Protein 4G3W (pdb70)

B-factor: mean 58.55, std 26.77, range [20.4, 177.68]

Foldseek 3Di:
DCQVVVLVVVQCCCVPPVWAFKWWFFADPVVRWTWTDYTNDDDGDGDTHHQPQAQQNPCQNVVAKDKAQFPVPDPSHDCPGPVDDDDGKMKIKHFQADPNHGRGIIMTIHRDDPPDDPVVVNVVVNVVSPVVVVVVD

Sequence (137 aa):
NLETTVPYIFRLLKKLMGFERLTLTIYDPSTDQIVVRATSSGKFPKEGFKKGEGITGKVWKHGVPIVIPDISQEPEFLNKVWKRKKKKIAFIAVPIKSGGKVIGVLSADKEINEKDSLDEYTRFLSMIATLIANSFS

Secondary structure (DSSP, 8-state):
-HHHHHHHHHHHHHHHH-EEEEEEEEEETTTTEEEEEEESSS-----EE-TTSHHHHHHHHH-S-EEES-GGG-TT---TTT------EEEEEEEEEETTEEEEEEEEEEEPPTT--HHHHHHHHHHHHHHHHHH--

Nearest PDB structures (foldseek):
  4g3w-assembly1_A-2  TM=1.007E+00  e=2.042E-27  Aquifex aeolicus VF5
  3trc-assembly1_A-2  TM=8.162E-01  e=2.767E-07  Coxiella burnetii
  3o5y-assembly2_B  TM=7.499E-01  e=3.120E-05  Halalkalibacterium halodurans
  3p01-assembly1_A  TM=6.402E-01  e=3.414E-04  Nostoc sp. PCC 7120 = FACHB-418
  3p01-assembly2_C  TM=6.497E-01  e=5.189E-04  Nostoc sp. PCC 7120 = FACHB-418

Organism: Aquifex aeolicus (strain VF5) (NCBI:txid224324)

Structure (mmCIF, N/CA/C/O backbone):
data_4G3W
#
_entry.id   4G3W
#
_cell.length_a   59.780
_cell.length_b   59.780
_cell.length_c   106.240
_cell.angle_alpha   90.00
_cell.angle_beta   90.00
_cell.angle_gamma   90.00
#
_symmetry.space_group_name_H-M   'P 43 21 2'
#
loop_
_entity.id
_entity.type
_entity.pdbx_description
1 polymer 'Transcriptional regulator nlh1'
2 water water
#
loop_
_atom_site.group_PDB
_atom_site.id
_atom_site.type_symbol
_atom_site.label_atom_id
_atom_site.label_alt_id
_atom_site.label_comp_id
_atom_site.label_asym_id
_atom_site.label_entity_id
_atom_site.label_seq_id
_atom_site.pdbx_PDB_ins_code
_atom_site.Cartn_x
_atom_site.Cartn_y
_atom_site.Cartn_z
_atom_site.occupancy
_atom_site.B_iso_or_equiv
_atom_site.auth_seq_id
_atom_site.auth_comp_id
_atom_site.auth_asym_id
_atom_site.auth_atom_id
_atom_site.pdbx_PDB_model_num
ATOM 1 N N . ASN A 1 22 ? -11.128 -1.731 -14.325 1.00 94.74 22 ASN A N 1
ATOM 2 C CA . ASN A 1 22 ? -11.400 -3.132 -14.651 1.00 93.68 22 ASN A CA 1
ATOM 3 C C . ASN A 1 22 ? -12.119 -3.924 -13.553 1.00 89.82 22 ASN A C 1
ATOM 4 O O . ASN A 1 22 ? -12.059 -5.154 -13.518 1.00 93.15 22 ASN A O 1
ATOM 14 N N . LEU A 1 23 ? -12.779 -3.220 -12.643 1.00 81.37 23 LEU A N 1
ATOM 15 C CA . LEU A 1 23 ? -13.693 -3.871 -11.727 1.00 75.53 23 LEU A CA 1
ATOM 16 C C . LEU A 1 23 ? -14.848 -4.474 -12.529 1.00 73.37 23 LEU A C 1
ATOM 17 O O . LEU A 1 23 ? -15.549 -5.344 -12.014 1.00 73.99 23 LEU A O 1
ATOM 33 N N . GLU A 1 24 ? -15.048 -4.003 -13.766 1.00 71.08 24 GLU A N 1
ATOM 34 C CA . 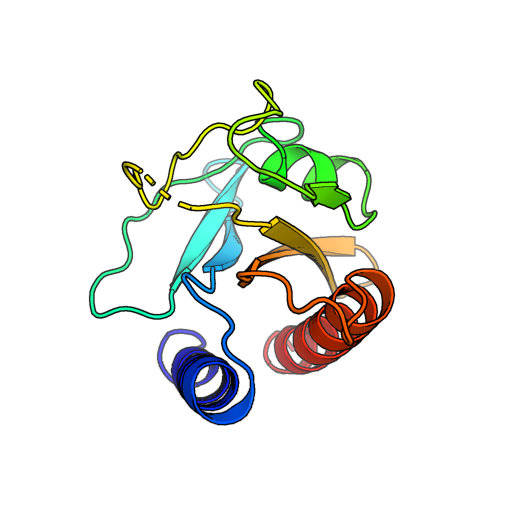GLU A 1 24 ? -16.089 -4.531 -14.660 1.00 70.20 24 GLU A CA 1
ATOM 35 C C . GLU A 1 24 ? -15.784 -5.950 -15.142 1.00 69.57 24 GLU A C 1
ATOM 36 O O . GLU A 1 24 ? -16.633 -6.595 -15.782 1.00 69.59 24 GLU A O 1
ATOM 48 N N . THR A 1 25 ? -14.564 -6.424 -14.906 1.00 69.01 25 THR A N 1
ATOM 49 C CA . THR A 1 25 ? -14.208 -7.755 -15.399 1.00 68.95 25 THR A CA 1
ATOM 50 C C . THR A 1 25 ? -13.849 -8.665 -14.236 1.00 66.69 25 THR A C 1
ATOM 51 O O . THR A 1 25 ? -14.291 -9.813 -14.212 1.00 66.37 25 THR A O 1
ATOM 62 N N . THR A 1 26 ? -13.114 -8.152 -13.253 1.00 64.61 26 THR A N 1
ATOM 63 C CA . THR A 1 26 ? -12.720 -8.964 -12.081 1.00 62.78 26 THR A CA 1
ATOM 64 C C . THR A 1 26 ? -13.784 -9.191 -10.957 1.00 54.48 26 THR A C 1
ATOM 65 O O . THR A 1 26 ? -13.715 -10.182 -10.220 1.00 54.02 26 THR A O 1
ATOM 76 N N . VAL A 1 27 ? -14.738 -8.271 -10.805 1.00 52.16 27 VAL A N 1
ATOM 77 C CA . VAL A 1 27 ? -15.811 -8.467 -9.828 1.00 49.69 27 VAL A CA 1
ATOM 78 C C . VAL A 1 27 ? -16.898 -9.426 -10.353 1.00 47.54 27 VAL A C 1
ATOM 79 O O . VAL A 1 27 ? -17.435 -10.202 -9.569 1.00 46.72 27 VAL A O 1
ATOM 92 N N . PRO A 1 28 ? -17.238 -9.384 -11.670 1.00 47.03 28 PRO A N 1
ATOM 93 C CA . PRO A 1 28 ? -18.210 -10.438 -12.022 1.00 47.43 28 PRO A CA 1
ATOM 94 C C . PRO A 1 28 ? -17.663 -11.870 -11.974 1.00 47.94 28 PRO A C 1
ATOM 95 O O . PRO A 1 28 ? -18.482 -12.776 -12.030 1.00 47.60 28 PRO A O 1
ATOM 106 N N . TYR A 1 29 ? -16.347 -12.066 -11.838 1.00 48.69 29 TYR A N 1
ATOM 107 C CA . TYR A 1 29 ? -15.812 -13.398 -11.571 1.00 49.83 29 TYR A CA 1
ATOM 108 C C . TYR A 1 29 ? -16.142 -13.844 -10.144 1.00 45.84 29 TYR A C 1
ATOM 109 O O . TYR A 1 29 ? -16.495 -14.993 -9.896 1.00 44.79 29 TYR A O 1
ATOM 127 N N . ILE A 1 30 ? -16.018 -12.913 -9.214 1.00 43.24 30 ILE A N 1
ATOM 128 C CA . ILE A 1 30 ? -16.435 -13.122 -7.846 1.00 40.37 30 ILE A CA 1
ATOM 129 C C . ILE A 1 30 ? -17.953 -13.373 -7.787 1.00 39.75 30 ILE A C 1
ATOM 130 O O . ILE A 1 30 ? -18.415 -14.334 -7.179 1.00 40.37 30 ILE A O 1
ATOM 146 N N . PHE A 1 31 ? -18.730 -12.532 -8.445 1.00 38.41 31 PHE A N 1
ATOM 147 C CA . PHE A 1 31 ? -20.160 -12.671 -8.387 1.00 38.55 31 PHE A CA 1
ATOM 148 C C . PHE A 1 31 ? -20.621 -14.009 -8.938 1.00 40.85 31 PHE A C 1
ATOM 149 O O . PHE A 1 31 ? -21.523 -14.607 -8.390 1.00 40.21 31 PHE A O 1
ATOM 166 N N . ARG A 1 32 ? -20.003 -14.478 -10.022 1.00 44.86 32 ARG A N 1
ATOM 167 C CA . ARG A 1 32 ? -20.448 -15.714 -10.721 1.00 48.64 32 ARG A CA 1
ATOM 168 C C . ARG A 1 32 ? -20.323 -16.885 -9.762 1.00 45.83 32 ARG A C 1
ATOM 169 O O . ARG A 1 32 ? -21.180 -17.761 -9.677 1.00 46.35 32 ARG A O 1
ATOM 190 N N . LEU A 1 33 ? -19.221 -16.859 -9.027 1.00 42.05 33 LEU A N 1
ATOM 191 C CA . LEU A 1 33 ? -18.847 -17.902 -8.110 1.00 38.53 33 LEU A CA 1
ATOM 192 C C . LEU A 1 33 ? -19.789 -17.912 -6.880 1.00 38.17 33 LEU A C 1
ATOM 193 O O . LEU A 1 33 ? -20.310 -18.971 -6.480 1.00 37.60 33 LEU A O 1
ATOM 209 N N . LEU A 1 34 ? -20.009 -16.729 -6.296 1.00 38.04 34 LEU A N 1
ATOM 210 C CA . LEU A 1 34 ? -20.995 -16.542 -5.233 1.00 37.24 34 LEU A CA 1
ATOM 211 C C . LEU A 1 34 ? -22.435 -16.945 -5.643 1.00 39.75 34 LEU A C 1
ATOM 212 O O . LEU A 1 34 ? -23.172 -17.494 -4.827 1.00 39.85 34 LEU A O 1
ATOM 228 N N . LYS A 1 35 ? -22.847 -16.672 -6.882 1.00 40.89 35 LYS A N 1
ATOM 229 C CA . LYS A 1 35 ? -24.086 -17.269 -7.404 1.00 43.20 35 LYS A CA 1
ATOM 230 C C . LYS A 1 35 ? -24.059 -18.826 -7.451 1.00 44.20 35 LYS A C 1
ATOM 231 O O . LYS A 1 35 ? -24.984 -19.488 -6.989 1.00 42.77 35 LYS A O 1
ATOM 250 N N . LYS A 1 36 ? -23.003 -19.404 -8.014 1.00 46.63 36 LYS A N 1
ATOM 251 C CA . LYS A 1 36 ? -22.934 -20.857 -8.179 1.00 50.08 36 LYS A CA 1
ATOM 252 C C . LYS A 1 36 ? -22.837 -21.598 -6.853 1.00 44.43 36 LYS A C 1
ATOM 253 O O . LYS A 1 36 ? -23.567 -22.585 -6.634 1.00 42.34 36 LYS A O 1
ATOM 272 N N . LEU A 1 37 ? -21.930 -21.135 -5.980 1.00 41.01 37 LEU A N 1
ATOM 273 C CA . LEU A 1 37 ? -21.631 -21.865 -4.741 1.00 38.14 37 LEU A CA 1
ATOM 274 C C . LEU A 1 37 ? -22.583 -21.551 -3.544 1.00 36.81 37 LEU A C 1
ATOM 275 O O . LEU A 1 37 ? -22.683 -22.369 -2.609 1.00 34.85 37 LEU A O 1
ATOM 291 N N . MET A 1 38 ? -23.288 -20.410 -3.593 1.00 38.61 38 MET A N 1
ATOM 292 C CA . MET A 1 38 ? -24.000 -19.885 -2.414 1.00 39.27 38 MET A CA 1
ATOM 293 C C . MET A 1 38 ? -25.434 -19.368 -2.610 1.00 39.98 38 MET A C 1
ATOM 294 O O . MET A 1 38 ? -26.072 -18.970 -1.657 1.00 40.96 38 MET A O 1
ATOM 308 N N . GLY A 1 39 ? -25.942 -19.330 -3.829 1.00 39.91 39 GLY A N 1
ATOM 309 C CA . GLY A 1 39 ? -27.347 -18.995 -4.026 1.00 39.45 39 GLY A CA 1
ATOM 310 C C . GLY A 1 39 ? -27.699 -17.534 -3.886 1.00 39.80 39 GLY A C 1
ATOM 311 O O . GLY A 1 39 ? -28.902 -17.191 -3.826 1.00 40.77 39 GLY A O 1
ATOM 315 N N . PHE A 1 40 ? -26.667 -16.683 -3.801 1.00 38.94 40 PHE A N 1
ATOM 316 C CA . PHE A 1 40 ? -26.850 -15.247 -3.952 1.00 37.90 40 PHE A CA 1
ATOM 317 C C . PHE A 1 40 ? -27.442 -15.007 -5.343 1.00 39.64 40 PHE A C 1
ATOM 318 O O . PHE A 1 40 ? -27.214 -15.802 -6.263 1.00 39.25 40 PHE A O 1
ATOM 335 N N . GLU A 1 41 ? -28.200 -13.917 -5.481 1.00 42.59 41 GLU A N 1
ATOM 336 C CA . GLU A 1 41 ? -28.749 -13.465 -6.761 1.00 45.50 41 GLU A CA 1
ATOM 337 C C . GLU A 1 41 ? -28.600 -11.960 -6.884 1.00 41.77 41 GLU A C 1
ATOM 338 O O . GLU A 1 41 ? -28.429 -11.280 -5.884 1.00 42.17 41 GLU A O 1
ATOM 350 N N . ARG A 1 42 ? -28.665 -11.430 -8.097 1.00 38.45 42 ARG A N 1
ATOM 351 C CA . ARG A 1 42 ? -28.681 -9.973 -8.288 1.00 36.97 42 ARG A CA 1
ATOM 352 C C . ARG A 1 42 ? -27.611 -9.189 -7.528 1.00 33.19 42 ARG A C 1
ATOM 353 O O . ARG A 1 42 ? -27.863 -8.090 -7.032 1.00 31.15 42 ARG A O 1
ATOM 374 N N . LEU A 1 43 ? -26.414 -9.754 -7.469 1.00 33.09 43 LEU A N 1
ATOM 375 C CA . LEU A 1 43 ? -25.279 -9.081 -6.855 1.00 33.80 43 LEU A CA 1
ATOM 376 C C . LEU A 1 43 ? -24.976 -7.729 -7.542 1.00 34.26 43 LEU A C 1
ATOM 377 O O . LEU A 1 43 ? -24.854 -7.674 -8.740 1.00 33.46 43 LEU A O 1
ATOM 393 N N . THR A 1 44 ? -24.887 -6.650 -6.752 1.00 35.80 44 THR A N 1
ATOM 394 C CA . THR A 1 44 ? -24.701 -5.277 -7.254 1.00 36.00 44 THR A CA 1
ATOM 395 C C . THR A 1 44 ? -23.557 -4.563 -6.522 1.00 35.42 44 THR A C 1
ATOM 396 O O . THR A 1 44 ? -23.488 -4.542 -5.304 1.00 34.64 44 THR A O 1
ATOM 407 N N . LEU A 1 45 ? -22.642 -4.003 -7.300 1.00 35.10 45 LEU A N 1
ATOM 408 C CA . LEU A 1 45 ? -21.558 -3.202 -6.781 1.00 33.83 45 LEU A CA 1
ATOM 409 C C . LEU A 1 45 ? -21.886 -1.798 -7.221 1.00 35.11 45 LEU A C 1
ATOM 410 O O . LEU A 1 45 ? -22.165 -1.602 -8.415 1.00 36.78 45 LEU A O 1
ATOM 426 N N . THR A 1 46 ? -21.903 -0.829 -6.299 1.00 33.63 46 THR A N 1
ATOM 427 C CA . THR A 1 46 ? -22.026 0.571 -6.710 1.00 33.27 46 THR A CA 1
ATOM 428 C C . THR A 1 46 ? -20.805 1.302 -6.185 1.00 34.55 46 THR A C 1
ATOM 429 O O . THR A 1 46 ? -20.352 1.065 -5.072 1.00 34.29 46 THR A O 1
ATOM 440 N N . ILE A 1 47 ? -20.277 2.216 -6.990 1.00 35.63 47 ILE A N 1
ATOM 441 C CA . ILE A 1 47 ? -19.126 2.999 -6.577 1.00 36.12 47 ILE A CA 1
ATOM 442 C C . ILE A 1 47 ? -19.492 4.465 -6.678 1.00 37.09 47 ILE A C 1
ATOM 443 O O . ILE A 1 47 ? -20.315 4.862 -7.511 1.00 37.82 47 ILE A O 1
ATOM 459 N N . TYR A 1 48 ? -18.893 5.264 -5.812 1.00 37.67 48 TYR A N 1
ATOM 460 C CA . TYR A 1 48 ? -19.150 6.694 -5.782 1.00 38.15 48 TYR A CA 1
ATOM 461 C C . TYR A 1 48 ? -18.661 7.372 -7.067 1.00 37.64 48 TYR A C 1
ATOM 462 O O . TYR A 1 48 ? -17.524 7.102 -7.483 1.00 37.30 48 TYR A O 1
ATOM 480 N N . ASP A 1 49 ? -19.530 8.209 -7.680 1.00 38.06 49 ASP A N 1
ATOM 481 C CA . ASP A 1 49 ? -19.213 9.102 -8.824 1.00 39.73 49 ASP A CA 1
ATOM 482 C C . ASP A 1 49 ? -19.175 10.556 -8.349 1.00 39.51 49 ASP A C 1
ATOM 483 O O . ASP A 1 49 ? -20.194 11.111 -7.948 1.00 39.00 49 ASP A O 1
ATOM 492 N N . PRO A 1 50 ? -17.987 11.187 -8.378 1.00 40.73 50 PRO A N 1
ATOM 493 C CA . PRO A 1 50 ? -17.864 12.562 -7.841 1.00 44.52 50 PRO A CA 1
ATOM 494 C C . PRO A 1 50 ? -18.725 13.570 -8.612 1.00 52.28 50 PRO A C 1
ATOM 495 O O . PRO A 1 50 ? -19.255 14.558 -8.083 1.00 53.98 50 PRO A O 1
ATOM 506 N N . SER A 1 51 ? -18.863 13.290 -9.892 1.00 57.27 51 SER A N 1
ATOM 507 C CA . SER A 1 51 ? -19.506 14.208 -10.796 1.00 60.28 51 SER A CA 1
ATOM 508 C C . SER A 1 51 ? -21.000 14.376 -10.509 1.00 59.19 51 SER A C 1
ATOM 509 O O . SER A 1 51 ? -21.548 15.485 -10.631 1.00 61.40 51 SER A O 1
ATOM 517 N N . THR A 1 52 ? -21.652 13.273 -10.129 1.00 54.11 52 THR A N 1
ATOM 518 C CA . THR A 1 52 ? -23.097 13.273 -9.878 1.00 49.27 52 THR A CA 1
ATOM 519 C C . THR A 1 52 ? -23.391 13.154 -8.411 1.00 47.72 52 THR A C 1
ATOM 520 O O . THR A 1 52 ? -24.553 13.198 -8.016 1.00 46.34 52 THR A O 1
ATOM 531 N N . ASP A 1 53 ? -22.322 12.990 -7.631 1.00 49.56 53 ASP A N 1
ATOM 532 C CA . ASP A 1 53 ? -22.382 12.798 -6.172 1.00 51.26 53 ASP A CA 1
ATOM 533 C C . ASP A 1 53 ? -23.370 11.701 -5.741 1.00 49.87 53 ASP A C 1
ATOM 534 O O . ASP A 1 53 ? -24.196 11.883 -4.842 1.00 49.63 53 ASP A O 1
ATOM 543 N N . GLN A 1 54 ? -23.266 10.558 -6.396 1.00 48.27 54 GLN A N 1
ATOM 544 C CA . GLN A 1 54 ? -24.106 9.431 -6.095 1.00 46.91 54 GLN A CA 1
ATOM 545 C C . GLN A 1 54 ? -23.209 8.238 -6.272 1.00 43.64 54 GLN A C 1
ATOM 546 O O . GLN A 1 54 ? -22.208 8.322 -6.975 1.00 43.74 54 GLN A O 1
ATOM 560 N N . ILE A 1 55 ? -23.532 7.139 -5.604 1.00 40.12 55 ILE A N 1
ATOM 561 C CA . ILE A 1 55 ? -22.835 5.895 -5.850 1.00 36.08 55 ILE A CA 1
ATOM 562 C C . ILE A 1 55 ? -23.586 5.274 -6.989 1.00 35.64 55 ILE A C 1
ATOM 563 O O . ILE A 1 55 ? -24.800 5.165 -6.933 1.00 35.14 55 ILE A O 1
ATOM 579 N N . VAL A 1 56 ? -22.844 4.946 -8.052 1.00 36.44 56 VAL A N 1
ATOM 580 C CA . VAL A 1 56 ? -23.404 4.520 -9.343 1.00 36.46 56 VAL A CA 1
ATOM 581 C C . VAL A 1 56 ? -23.083 3.036 -9.624 1.00 35.93 56 VAL A C 1
ATOM 582 O O . VAL A 1 56 ? -21.976 2.587 -9.280 1.00 35.87 56 VAL A O 1
ATOM 595 N N . VAL A 1 57 ? -24.029 2.281 -10.220 1.00 34.95 57 VAL A N 1
ATOM 596 C CA . VAL A 1 57 ? -23.818 0.838 -10.479 1.00 34.04 57 VAL A CA 1
ATOM 597 C C . VAL A 1 57 ? -22.527 0.617 -11.283 1.00 35.05 57 VAL A C 1
ATOM 598 O O . VAL A 1 57 ? -22.356 1.233 -12.355 1.00 37.34 57 VAL A O 1
ATOM 611 N N . ARG A 1 58 ? -21.604 -0.199 -10.759 1.00 32.97 58 ARG A N 1
ATOM 612 C CA . ARG A 1 58 ? -20.307 -0.442 -11.415 1.00 31.71 58 ARG A CA 1
ATOM 613 C C . ARG A 1 58 ? -20.299 -1.755 -12.170 1.00 32.24 58 ARG A C 1
ATOM 614 O O . ARG A 1 58 ? -19.824 -1.822 -13.282 1.00 32.46 58 ARG A O 1
ATOM 635 N N . ALA A 1 59 ? -20.801 -2.802 -11.527 1.00 33.01 59 ALA A N 1
ATOM 636 C CA . ALA A 1 59 ? -20.866 -4.146 -12.063 1.00 32.37 59 ALA A CA 1
ATOM 637 C C . ALA A 1 59 ? -22.076 -4.851 -11.438 1.00 33.11 59 ALA A C 1
ATOM 638 O O . ALA A 1 59 ? -22.406 -4.641 -10.250 1.00 33.43 59 ALA A O 1
ATOM 645 N N . THR A 1 60 ? -22.758 -5.693 -12.197 1.00 33.10 60 THR A N 1
ATOM 646 C CA . THR A 1 60 ? -23.737 -6.564 -11.557 1.00 33.84 60 THR A CA 1
ATOM 647 C C . THR A 1 60 ? -23.445 -7.987 -11.917 1.00 36.38 60 THR A C 1
ATOM 648 O O . THR A 1 60 ? -22.421 -8.276 -12.550 1.00 36.76 60 THR A O 1
ATOM 659 N N . SER A 1 61 ? -24.355 -8.870 -11.501 1.00 38.93 61 SER A N 1
ATOM 660 C CA . SER A 1 61 ? -24.195 -10.324 -11.663 1.00 40.11 61 SER A CA 1
ATOM 661 C C . SER A 1 61 ? -24.832 -10.815 -12.966 1.00 40.05 61 SER A C 1
ATOM 662 O O . SER A 1 61 ? -25.079 -12.012 -13.121 1.00 39.70 61 SER A O 1
ATOM 670 N N . SER A 1 62 ? -25.131 -9.891 -13.876 1.00 40.72 62 SER A N 1
ATOM 671 C CA . SER A 1 62 ? -25.765 -10.256 -15.140 1.00 42.18 62 SER A CA 1
ATOM 672 C C . SER A 1 62 ? -25.031 -9.681 -16.392 1.00 42.38 62 SER A C 1
ATOM 673 O O . SER A 1 62 ? -23.899 -9.139 -16.291 1.00 41.19 62 SER A O 1
ATOM 681 N N . GLY A 1 63 ? -25.684 -9.813 -17.551 1.00 44.04 63 GLY A N 1
ATOM 682 C CA . GLY A 1 63 ? -25.091 -9.427 -18.828 1.00 46.80 63 GLY A CA 1
ATOM 683 C C . GLY A 1 63 ? -25.184 -7.943 -19.206 1.00 49.53 63 GLY A C 1
ATOM 684 O O . GLY A 1 63 ? -24.755 -7.516 -20.300 1.00 49.35 63 GLY A O 1
ATOM 688 N N . LYS A 1 64 ? -25.701 -7.159 -18.258 1.00 51.73 64 LYS A N 1
ATOM 689 C CA . LYS A 1 64 ? -26.116 -5.796 -18.509 1.00 53.16 64 LYS A CA 1
ATOM 690 C C . LYS A 1 64 ? -26.082 -4.990 -17.208 1.00 48.24 64 LYS A C 1
ATOM 691 O O . LYS A 1 64 ? -26.704 -5.378 -16.247 1.00 46.82 64 LYS A O 1
ATOM 710 N N . PHE A 1 65 ? -25.328 -3.890 -17.202 1.00 46.46 65 PHE A N 1
ATOM 711 C CA . PHE A 1 65 ? -25.243 -2.932 -16.079 1.00 45.77 65 PHE A CA 1
ATOM 712 C C . PHE A 1 65 ? -25.989 -1.612 -16.346 1.00 46.69 65 PHE A C 1
ATOM 713 O O . PHE A 1 65 ? -25.419 -0.681 -16.953 1.00 46.47 65 PHE A O 1
ATOM 730 N N . PRO A 1 66 ? -27.236 -1.489 -15.868 1.00 47.46 66 PRO A N 1
ATOM 731 C CA . PRO A 1 66 ? -27.840 -0.154 -16.001 1.00 47.42 66 PRO A CA 1
ATOM 732 C C . PRO A 1 66 ? -27.125 0.812 -15.061 1.00 45.93 66 PRO A C 1
ATOM 733 O O . PRO A 1 66 ? -26.853 0.449 -13.921 1.00 46.01 66 PRO A O 1
ATOM 744 N N . LYS A 1 67 ? -26.817 2.018 -15.517 1.00 44.17 67 LYS A N 1
ATOM 745 C CA . LYS A 1 67 ? -25.989 2.912 -14.720 1.00 42.71 67 LYS A CA 1
ATOM 746 C C . LYS A 1 67 ? -26.845 3.764 -13.791 1.00 42.18 67 LYS A C 1
ATOM 747 O O . LYS A 1 67 ? -26.702 4.998 -13.777 1.00 42.61 67 LYS A O 1
ATOM 766 N N . GLU A 1 68 ? -27.730 3.114 -13.017 1.00 41.72 68 GLU A N 1
ATOM 767 C CA . GLU A 1 68 ? -28.505 3.786 -11.969 1.00 42.03 68 GLU A CA 1
ATOM 768 C C . GLU A 1 68 ? -27.608 4.226 -10.760 1.00 42.42 68 GLU A C 1
ATOM 769 O O . GLU A 1 68 ? -26.566 3.611 -10.448 1.00 41.63 68 GLU A O 1
ATOM 781 N N . GLY A 1 69 ? -28.001 5.294 -10.074 1.00 44.28 69 GLY A N 1
ATOM 782 C CA . GLY A 1 69 ? -27.232 5.791 -8.935 1.00 46.01 69 GLY A CA 1
ATOM 783 C C . GLY A 1 69 ? -28.104 6.026 -7.717 1.00 47.06 69 GLY A C 1
ATOM 784 O O . GLY A 1 69 ? -29.312 6.167 -7.831 1.00 47.93 69 GLY A O 1
ATOM 788 N N . PHE A 1 70 ? -27.486 6.072 -6.547 1.00 46.79 70 PHE A N 1
ATOM 789 C CA . PHE A 1 70 ? -28.192 6.413 -5.317 1.00 46.57 70 PHE A CA 1
ATOM 790 C C . PHE A 1 70 ? -27.564 7.634 -4.664 1.00 46.53 70 PHE A C 1
ATOM 791 O O . PHE A 1 70 ? -26.346 7.720 -4.545 1.00 45.24 70 PHE A O 1
ATOM 808 N N . LYS A 1 71 ? -28.393 8.588 -4.243 1.00 48.95 71 LYS A N 1
ATOM 809 C CA . LYS A 1 71 ? -27.917 9.683 -3.392 1.00 51.57 71 LYS A CA 1
ATOM 810 C C . LYS A 1 71 ? -27.914 9.189 -1.951 1.00 48.82 71 LYS A C 1
ATOM 811 O O . LYS A 1 71 ? -28.599 8.206 -1.627 1.00 46.75 71 LYS A O 1
ATOM 830 N N . LYS A 1 72 ? -27.124 9.841 -1.094 1.00 49.04 72 LYS A N 1
ATOM 831 C CA . LYS A 1 72 ? -27.098 9.501 0.342 1.00 49.07 72 LYS A CA 1
ATOM 832 C C . LYS A 1 72 ? -28.500 9.501 0.920 1.00 45.26 72 LYS A C 1
ATOM 833 O O . LYS A 1 72 ? -29.266 10.457 0.719 1.00 45.53 72 LYS A O 1
ATOM 852 N N . GLY A 1 73 ? -28.839 8.417 1.605 1.00 41.47 73 GLY A N 1
ATOM 853 C CA . GLY A 1 73 ? -30.147 8.280 2.192 1.00 39.92 73 GLY A CA 1
ATOM 854 C C . GLY A 1 73 ? -31.252 7.800 1.280 1.00 40.61 73 GLY A C 1
ATOM 855 O O . GLY A 1 73 ? -32.363 7.565 1.759 1.00 40.20 73 GLY A O 1
ATOM 859 N N . GLU A 1 74 ? -30.961 7.632 -0.013 1.00 42.63 74 GLU A N 1
ATOM 860 C CA . GLU A 1 74 ? -31.947 7.177 -0.989 1.00 44.73 74 GLU A CA 1
ATOM 861 C C . GLU A 1 74 ? -32.075 5.674 -0.989 1.00 45.35 74 GLU A C 1
ATOM 862 O O . GLU A 1 74 ? -31.107 4.993 -1.260 1.00 45.51 74 GLU A O 1
ATOM 874 N N . GLY A 1 75 ? -33.271 5.161 -0.718 1.00 46.42 75 GLY A N 1
ATOM 875 C CA . GLY A 1 75 ? -33.480 3.728 -0.586 1.00 47.26 75 GLY A CA 1
ATOM 876 C C . GLY A 1 75 ? -32.542 3.061 0.416 1.00 46.84 75 GLY A C 1
ATOM 877 O O . GLY A 1 75 ? -31.670 3.703 1.018 1.00 48.57 75 GLY A O 1
ATOM 881 N N . ILE A 1 76 ? -32.702 1.756 0.576 1.00 43.82 76 ILE A N 1
ATOM 882 C CA . ILE A 1 76 ? -31.847 0.965 1.460 1.00 41.44 76 ILE A CA 1
ATOM 883 C C . ILE A 1 76 ? -30.352 1.141 1.127 1.00 40.71 76 ILE A C 1
ATOM 884 O O . ILE A 1 76 ? -29.526 1.337 1.999 1.00 39.82 76 ILE A O 1
ATOM 900 N N . THR A 1 77 ? -30.028 1.077 -0.155 1.00 41.68 77 THR A N 1
ATOM 901 C CA . THR A 1 77 ? -28.653 1.164 -0.644 1.00 41.03 77 THR A CA 1
ATOM 902 C C . THR A 1 77 ? -28.045 2.505 -0.202 1.00 39.33 77 THR A C 1
ATOM 903 O O . THR A 1 77 ? -26.947 2.559 0.335 1.00 39.37 77 THR A O 1
ATOM 914 N N . GLY A 1 78 ? -28.796 3.584 -0.407 1.00 37.63 78 GLY A N 1
ATOM 915 C CA . GLY A 1 78 ? -28.387 4.916 -0.010 1.00 35.46 78 GLY A CA 1
ATOM 916 C C . GLY A 1 78 ? -28.269 5.080 1.486 1.00 34.26 78 GLY A C 1
ATOM 917 O O . GLY A 1 78 ? -27.472 5.896 1.934 1.00 33.65 78 GLY A O 1
ATOM 921 N N . LYS A 1 79 ? -29.057 4.346 2.262 1.00 35.11 79 LYS A N 1
ATOM 922 C CA . LYS A 1 79 ? -28.954 4.448 3.747 1.00 37.70 79 LYS A CA 1
ATOM 923 C C . LYS A 1 79 ? -27.716 3.747 4.291 1.00 35.58 79 LYS A C 1
ATOM 924 O O . LYS A 1 79 ? -27.045 4.275 5.180 1.00 33.18 79 LYS A O 1
ATOM 943 N N . VAL A 1 80 ? -27.417 2.563 3.749 1.00 36.10 80 VAL A N 1
ATOM 944 C CA . VAL A 1 80 ? -26.144 1.904 4.024 1.00 36.47 80 VAL A CA 1
ATOM 945 C C . VAL A 1 80 ? -24.958 2.827 3.694 1.00 38.49 80 VAL A C 1
ATOM 946 O O . VAL A 1 80 ? -23.966 2.858 4.434 1.00 38.36 80 VAL A O 1
ATOM 959 N N . TRP A 1 81 ? -25.069 3.583 2.594 1.00 40.34 81 TRP A N 1
ATOM 960 C CA . TRP A 1 81 ? -24.031 4.541 2.212 1.00 41.42 81 TRP A CA 1
ATOM 961 C C . TRP A 1 81 ? -23.919 5.693 3.240 1.00 44.80 81 TRP A C 1
ATOM 962 O O . TRP A 1 81 ? -22.813 6.025 3.695 1.00 43.34 81 TRP A O 1
ATOM 983 N N . LYS A 1 82 ? -25.065 6.298 3.575 1.00 48.48 82 LYS A N 1
ATOM 984 C CA . LYS A 1 82 ? -25.138 7.425 4.531 1.00 52.90 82 LYS A CA 1
ATOM 985 C C . LYS A 1 82 ? -24.674 7.071 5.939 1.00 50.29 82 LYS A C 1
ATOM 986 O O . LYS A 1 82 ? -23.865 7.796 6.493 1.00 49.15 82 LYS A O 1
ATOM 1005 N N . HIS A 1 83 ? -25.160 5.953 6.483 1.00 50.77 83 HIS A N 1
ATOM 1006 C CA . HIS A 1 83 ? -24.896 5.545 7.887 1.00 53.53 83 HIS A CA 1
ATOM 1007 C C . HIS A 1 83 ? -23.754 4.512 8.072 1.00 48.71 83 HIS A C 1
ATOM 1008 O O . HIS A 1 83 ? -23.564 4.021 9.191 1.00 48.86 83 HIS A O 1
ATOM 1022 N N . GLY A 1 84 ? -23.054 4.137 6.990 1.00 47.12 84 GLY A N 1
ATOM 1023 C CA . GLY A 1 84 ? -21.964 3.156 7.019 1.00 44.45 84 GLY A CA 1
ATOM 1024 C C . GLY A 1 84 ? -22.159 1.861 7.825 1.00 41.57 84 GLY A C 1
ATOM 1025 O O . GLY A 1 84 ? -21.197 1.320 8.390 1.00 41.37 84 GLY A O 1
ATOM 1029 N N . VAL A 1 85 ? -23.396 1.360 7.854 1.00 38.46 85 VAL A N 1
ATOM 1030 C CA . VAL A 1 85 ? -23.751 0.146 8.582 1.00 35.46 85 VAL A CA 1
ATOM 1031 C C . VAL A 1 85 ? -24.615 -0.769 7.718 1.00 33.89 85 VAL A C 1
ATOM 1032 O O . VAL A 1 85 ? -25.532 -0.277 7.040 1.00 33.47 85 VAL A O 1
ATOM 1045 N N . PRO A 1 86 ? -24.332 -2.101 7.734 1.00 33.13 86 PRO A N 1
ATOM 1046 C CA . PRO A 1 86 ? -25.131 -2.992 6.852 1.00 32.46 86 PRO A CA 1
ATOM 1047 C C . PRO A 1 86 ? -26.614 -2.975 7.242 1.00 31.04 86 PRO A C 1
ATOM 1048 O O . PRO A 1 86 ? -26.910 -2.645 8.416 1.00 30.79 86 PRO A O 1
ATOM 1059 N N . ILE A 1 87 ? -27.498 -3.282 6.283 1.00 29.40 87 ILE A N 1
ATOM 1060 C CA . ILE A 1 87 ? -28.936 -3.408 6.533 1.00 29.19 87 ILE A CA 1
ATOM 1061 C C . ILE A 1 87 ? -29.459 -4.693 5.938 1.00 31.60 87 ILE A C 1
ATOM 1062 O O . ILE A 1 87 ? -29.242 -4.977 4.794 1.00 31.40 87 ILE A O 1
ATOM 1078 N N . VAL A 1 88 ? -30.160 -5.486 6.723 1.00 35.65 88 VAL A N 1
ATOM 1079 C CA . VAL A 1 88 ? -30.729 -6.735 6.225 1.00 37.37 88 VAL A CA 1
ATOM 1080 C C . VAL A 1 88 ? -32.221 -6.515 6.090 1.00 37.84 88 VAL A C 1
ATOM 1081 O O . VAL A 1 88 ? -32.863 -6.059 7.047 1.00 40.20 88 VAL A O 1
ATOM 1094 N N . ILE A 1 89 ? -32.769 -6.825 4.922 1.00 34.80 89 ILE A N 1
ATOM 1095 C CA . ILE A 1 89 ? -34.218 -6.837 4.725 1.00 34.06 89 ILE A CA 1
ATOM 1096 C C . ILE A 1 89 ? -34.677 -8.310 4.679 1.00 35.73 89 ILE A C 1
ATOM 1097 O O . ILE A 1 89 ? -34.459 -9.027 3.730 1.00 33.95 89 ILE A O 1
ATOM 1113 N N . PRO A 1 90 ? -35.323 -8.784 5.727 1.00 41.01 90 PRO A N 1
ATOM 1114 C CA . PRO A 1 90 ? -35.633 -10.221 5.659 1.00 43.81 90 PRO A CA 1
ATOM 1115 C C . PRO A 1 90 ? -36.587 -10.609 4.516 1.00 46.32 90 PRO A C 1
ATOM 1116 O O . PRO A 1 90 ? -36.441 -11.705 3.969 1.00 46.37 90 PRO A O 1
ATOM 1127 N N . ASP A 1 91 ? -37.554 -9.742 4.201 1.00 48.62 91 ASP A N 1
ATOM 1128 C CA . ASP A 1 91 ? -38.454 -9.962 3.086 1.00 51.07 91 ASP A CA 1
ATOM 1129 C C . ASP A 1 91 ? -38.714 -8.641 2.408 1.00 49.36 91 ASP A C 1
ATOM 1130 O O . ASP A 1 91 ? -39.311 -7.738 2.968 1.00 49.06 91 ASP A O 1
ATOM 1139 N N . ILE A 1 92 ? -38.282 -8.571 1.168 1.00 49.09 92 ILE A N 1
ATOM 1140 C CA . ILE A 1 92 ? -38.362 -7.368 0.381 1.00 50.73 92 ILE A CA 1
ATOM 1141 C C . ILE A 1 92 ? -39.796 -6.875 0.113 1.00 50.54 92 ILE A C 1
ATOM 1142 O O . ILE A 1 92 ? -40.048 -5.669 0.019 1.00 49.48 92 ILE A O 1
ATOM 1158 N N . SER A 1 93 ? -40.730 -7.814 -0.045 1.00 51.83 93 SER A N 1
ATOM 1159 C CA . SER A 1 93 ? -42.170 -7.493 -0.157 1.00 51.64 93 SER A CA 1
ATOM 1160 C C . SER A 1 93 ? -42.718 -6.701 1.044 1.00 51.43 93 SER A C 1
ATOM 1161 O O . SER A 1 93 ? -43.748 -6.041 0.937 1.00 51.25 93 SER A O 1
ATOM 1169 N N . GLN A 1 94 ? -42.019 -6.774 2.176 1.00 51.95 94 GLN A N 1
ATOM 1170 C CA . GLN A 1 94 ? -42.523 -6.239 3.437 1.00 53.76 94 GLN A CA 1
ATOM 1171 C C . GLN A 1 94 ? -41.774 -4.975 3.894 1.00 52.74 94 GLN A C 1
ATOM 1172 O O . GLN A 1 94 ? -41.957 -4.530 5.032 1.00 51.50 94 GLN A O 1
ATOM 1186 N N . GLU A 1 95 ? -40.938 -4.392 3.027 1.00 53.73 95 GLU A N 1
ATOM 1187 C CA . GLU A 1 95 ? -40.311 -3.113 3.340 1.00 55.05 95 GLU A CA 1
ATOM 1188 C C . GLU A 1 95 ? -40.484 -2.120 2.166 1.00 54.13 95 GLU A C 1
ATOM 1189 O O . GLU A 1 95 ? -39.907 -2.285 1.078 1.00 54.92 95 GLU A O 1
ATOM 1201 N N . PRO A 1 96 ? -41.314 -1.088 2.375 1.00 51.86 96 PRO A N 1
ATOM 1202 C CA . PRO A 1 96 ? -41.565 -0.033 1.377 1.00 50.81 96 PRO A CA 1
ATOM 1203 C C . PRO A 1 96 ? -40.419 0.947 1.167 1.00 51.45 96 PRO A C 1
ATOM 1204 O O . PRO A 1 96 ? -40.460 1.736 0.233 1.00 50.45 96 PRO A O 1
ATOM 1215 N N . GLU A 1 97 ? -39.416 0.931 2.025 1.00 54.06 97 GLU A N 1
ATOM 1216 C CA . GLU A 1 97 ? -38.258 1.784 1.787 1.00 56.64 97 GLU A CA 1
ATOM 1217 C C . GLU A 1 97 ? -37.364 1.164 0.691 1.00 52.90 97 GLU A C 1
ATOM 1218 O O . GLU A 1 97 ? -36.369 1.757 0.252 1.00 51.98 97 GLU A O 1
ATOM 1230 N N . PHE A 1 98 ? -37.732 -0.048 0.286 1.00 50.19 98 PHE A N 1
ATOM 1231 C CA . PHE A 1 98 ? -37.009 -0.788 -0.727 1.00 47.83 98 PHE A CA 1
ATOM 1232 C C . PHE A 1 98 ? -37.507 -0.334 -2.099 1.00 49.12 98 PHE A C 1
ATOM 1233 O O . PHE A 1 98 ? -38.664 -0.571 -2.489 1.00 50.31 98 PHE A O 1
ATOM 1250 N N . LEU A 1 99 ? -36.611 0.330 -2.818 1.00 48.58 99 LEU A N 1
ATOM 1251 C CA . LEU A 1 99 ? -36.943 0.987 -4.063 1.00 48.03 99 LEU A CA 1
ATOM 1252 C C . LEU A 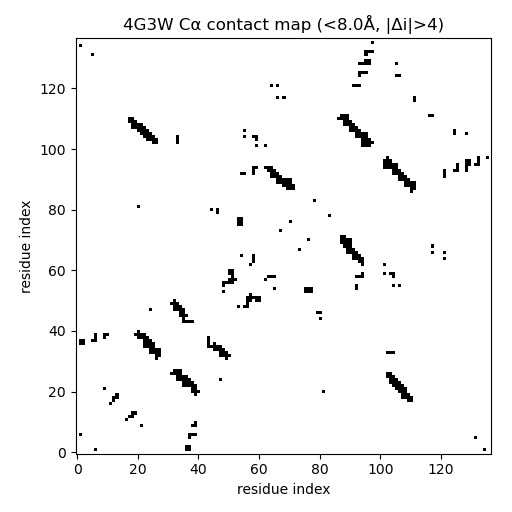1 99 ? -37.043 0.061 -5.306 1.00 49.66 99 LEU A C 1
ATOM 1253 O O . LEU A 1 99 ? -37.836 0.341 -6.220 1.00 49.04 99 LEU A O 1
ATOM 1269 N N . ASN A 1 100 ? -36.254 -1.020 -5.359 1.00 50.70 100 ASN A N 1
ATOM 1270 C CA . ASN A 1 100 ? -36.322 -1.930 -6.506 1.00 52.10 100 ASN A CA 1
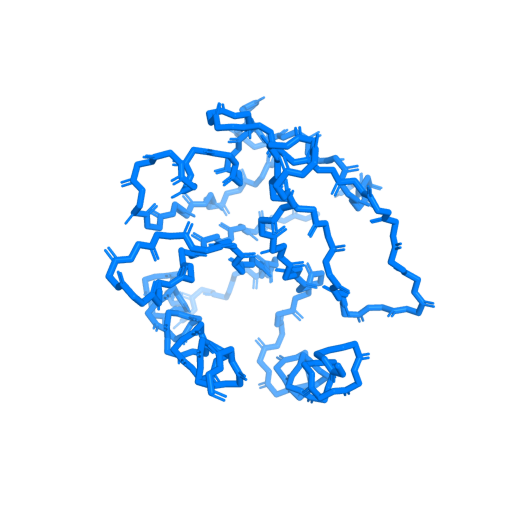ATOM 1271 C C . ASN A 1 100 ? -35.892 -1.179 -7.803 1.00 49.12 100 ASN A C 1
ATOM 1272 O O . ASN A 1 100 ? -36.453 -1.381 -8.884 1.00 50.16 100 ASN A O 1
ATOM 1283 N N . LYS A 1 101 ? -34.857 -0.347 -7.667 1.00 46.66 101 LYS A N 1
ATOM 1284 C CA . LYS A 1 101 ? -34.438 0.620 -8.672 1.00 44.62 101 LYS A CA 1
ATOM 1285 C C . LYS A 1 101 ? -33.601 0.017 -9.833 1.00 43.94 101 LYS A C 1
ATOM 1286 O O . LYS A 1 101 ? -33.781 0.354 -11.018 1.00 44.16 101 LYS A O 1
ATOM 1305 N N . VAL A 1 102 ? -32.691 -0.880 -9.499 1.00 43.49 102 VAL A N 1
ATOM 1306 C CA . VAL A 1 102 ? -31.807 -1.428 -10.502 1.00 43.58 102 VAL A CA 1
ATOM 1307 C C . VAL A 1 102 ? -32.356 -2.665 -11.224 1.00 48.43 102 VAL A C 1
ATOM 1308 O O . VAL A 1 102 ? -32.121 -2.848 -12.409 1.00 51.22 102 VAL A O 1
ATOM 1321 N N . TRP A 1 103 ? -33.079 -3.514 -10.529 1.00 49.69 103 TRP A N 1
ATOM 1322 C CA . TRP A 1 103 ? -33.377 -4.820 -11.062 1.00 50.18 103 TRP A CA 1
ATOM 1323 C C . TRP A 1 103 ? -34.830 -4.947 -11.446 1.00 56.66 103 TRP A C 1
ATOM 1324 O O . TRP A 1 103 ? -35.218 -5.922 -12.126 1.00 56.12 103 TRP A O 1
ATOM 1345 N N . LYS A 1 104 ? -35.637 -3.982 -11.004 1.00 63.34 104 LYS A N 1
ATOM 1346 C CA . LYS A 1 104 ? -37.077 -4.056 -11.232 1.00 70.26 104 LYS A CA 1
ATOM 1347 C C . LYS A 1 104 ? -37.542 -5.527 -11.303 1.00 75.85 104 LYS A C 1
ATOM 1348 O O . LYS A 1 104 ? -37.795 -6.051 -12.378 1.00 75.53 104 LYS A O 1
ATOM 1367 N N . ARG A 1 105 ? -37.626 -6.177 -10.133 1.00 81.46 105 ARG A N 1
ATOM 1368 C CA . ARG A 1 105 ? -37.975 -7.600 -9.999 1.00 84.44 105 ARG A CA 1
ATOM 1369 C C . ARG A 1 105 ? -39.494 -7.735 -10.017 1.00 92.41 105 ARG A C 1
ATOM 1370 O O . ARG A 1 105 ? -40.205 -6.748 -9.809 1.00 90.16 105 ARG A O 1
ATOM 1391 N N . LYS A 1 106 ? -40.015 -8.940 -10.216 1.00 102.56 106 LYS A N 1
ATOM 1392 C CA . LYS A 1 106 ? -41.449 -9.115 -10.010 1.00 111.50 106 LYS A CA 1
ATOM 1393 C C . LYS A 1 106 ? -41.856 -10.511 -9.517 1.00 106.13 106 LYS A C 1
ATOM 1394 O O . LYS A 1 106 ? -41.300 -11.526 -9.953 1.00 108.55 106 LYS A O 1
ATOM 1413 N N . LYS A 1 107 ? -42.810 -10.535 -8.577 1.00 96.00 107 LYS A N 1
ATOM 1414 C CA . LYS A 1 107 ? -43.417 -11.779 -8.084 1.00 91.28 107 LYS A CA 1
ATOM 1415 C C . LYS A 1 107 ? -42.613 -12.440 -6.946 1.00 78.49 107 LYS A C 1
ATOM 1416 O O . LYS A 1 107 ? -43.052 -13.412 -6.311 1.00 74.71 107 LYS A O 1
ATOM 1424 N N . LYS A 1 110 ? -41.675 -15.210 -4.444 1.00 92.38 110 LYS A N 1
ATOM 1425 C CA . LYS A 1 110 ? -41.321 -15.898 -3.197 1.00 98.46 110 LYS A CA 1
ATOM 1426 C C . LYS A 1 110 ? -40.742 -14.974 -2.119 1.00 97.53 110 LYS A C 1
ATOM 1427 O O . LYS A 1 110 ? -40.735 -13.742 -2.259 1.00 97.73 110 LYS A O 1
ATOM 1434 N N . LYS A 1 111 ? -40.241 -15.585 -1.043 1.00 100.66 111 LYS A N 1
ATOM 1435 C CA . LYS A 1 111 ? -39.834 -14.850 0.154 1.00 102.43 111 LYS A CA 1
ATOM 1436 C C . LYS A 1 111 ? -38.353 -14.485 0.077 1.00 92.15 111 LYS A C 1
ATOM 1437 O O . LYS A 1 111 ? -37.488 -15.222 0.594 1.00 94.68 111 LYS A O 1
ATOM 1456 N N . ILE A 1 112 ? -38.063 -13.348 -0.570 1.00 77.62 112 ILE A N 1
ATOM 1457 C CA . ILE A 1 112 ? -36.679 -13.009 -0.869 1.00 63.86 112 ILE A CA 1
ATOM 1458 C C . ILE A 1 112 ? -36.122 -11.943 0.057 1.00 50.61 112 ILE A C 1
ATOM 1459 O O . ILE A 1 112 ? -36.757 -10.934 0.332 1.00 48.77 112 ILE A O 1
ATOM 1475 N N . ALA A 1 113 ? -34.899 -12.208 0.512 1.00 41.09 113 ALA A N 1
ATOM 1476 C CA . ALA A 1 113 ? -34.149 -11.333 1.414 1.00 34.51 113 ALA A CA 1
ATOM 1477 C C . ALA A 1 113 ? -33.132 -10.466 0.695 1.00 32.91 113 ALA A C 1
ATOM 1478 O O . ALA A 1 113 ? -32.629 -10.811 -0.379 1.00 32.40 113 ALA A O 1
ATOM 1485 N N . PHE A 1 114 ? -32.771 -9.366 1.324 1.00 33.56 114 PHE A N 1
ATOM 1486 C CA . PHE A 1 114 ? -31.845 -8.438 0.704 1.00 35.26 114 PHE A CA 1
ATOM 1487 C C . PHE A 1 114 ? -30.815 -7.989 1.693 1.00 35.49 114 PHE A C 1
ATOM 1488 O O . PHE A 1 114 ? -31.138 -7.687 2.811 1.00 35.79 114 PHE A O 1
ATOM 1505 N N . ILE A 1 115 ? -29.569 -7.918 1.264 1.00 35.71 115 ILE A N 1
ATOM 1506 C CA . ILE A 1 115 ? -28.495 -7.570 2.161 1.00 35.09 115 ILE A CA 1
ATOM 1507 C C . ILE A 1 115 ? -27.600 -6.607 1.437 1.00 34.37 115 ILE A C 1
ATOM 1508 O O . ILE A 1 115 ? -27.243 -6.838 0.282 1.00 34.42 115 ILE A O 1
ATOM 1524 N N . ALA A 1 116 ? -27.271 -5.517 2.118 1.00 32.84 116 ALA A N 1
ATOM 1525 C CA . ALA A 1 116 ? -26.468 -4.459 1.532 1.00 3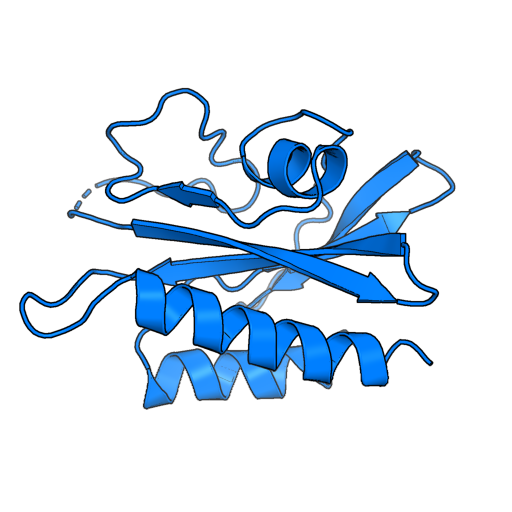1.69 116 ALA A CA 1
ATOM 1526 C C . ALA A 1 116 ? -25.364 -4.096 2.524 1.00 31.00 116 ALA A C 1
ATOM 1527 O O . ALA A 1 116 ? -25.645 -3.735 3.658 1.00 31.39 116 ALA A O 1
ATOM 1534 N N . VAL A 1 117 ? -24.106 -4.230 2.114 1.00 30.52 117 VAL A N 1
ATOM 1535 C CA . VAL A 1 117 ? -22.999 -3.907 3.019 1.00 31.35 117 VAL A CA 1
ATOM 1536 C C . VAL A 1 117 ? -22.227 -2.735 2.466 1.00 32.27 117 VAL A C 1
ATOM 1537 O O . VAL A 1 117 ? -22.186 -2.546 1.258 1.00 30.61 117 VAL A O 1
ATOM 1550 N N . PRO A 1 118 ? -21.640 -1.925 3.366 1.00 34.93 118 PRO A N 1
ATOM 1551 C CA . PRO A 1 118 ? -20.765 -0.797 2.989 1.00 36.33 118 PRO A CA 1
ATOM 1552 C C . PRO A 1 118 ? -19.388 -1.276 2.430 1.00 37.99 118 PRO A C 1
ATOM 1553 O O . PRO A 1 118 ? -18.920 -2.337 2.849 1.00 38.55 118 PRO A O 1
ATOM 1564 N N . ILE A 1 119 ? -18.798 -0.551 1.469 1.00 38.39 119 ILE A N 1
ATOM 1565 C CA . ILE A 1 119 ? -17.442 -0.846 0.982 1.00 40.22 119 ILE A CA 1
ATOM 1566 C C . ILE A 1 119 ? -16.606 0.312 1.516 1.00 43.95 119 ILE A C 1
ATOM 1567 O O . ILE A 1 119 ? -16.858 1.468 1.152 1.00 43.35 119 ILE A O 1
ATOM 1583 N N . LYS A 1 120 ? -15.676 0.023 2.438 1.00 49.29 120 LYS A N 1
ATOM 1584 C CA . LYS A 1 120 ? -14.876 1.076 3.108 1.00 54.28 120 LYS A CA 1
ATOM 1585 C C . LYS A 1 120 ? -13.426 1.045 2.620 1.00 55.53 120 LYS A C 1
ATOM 1586 O O . LYS A 1 120 ? -12.810 -0.020 2.558 1.00 55.74 120 LYS A O 1
ATOM 1605 N N . SER A 1 121 ? -12.899 2.213 2.254 1.00 56.88 121 SER A N 1
ATOM 1606 C CA . SER A 1 121 ? -11.498 2.366 1.833 1.00 58.46 121 SER A CA 1
ATOM 1607 C C . SER A 1 121 ? -11.080 3.821 2.120 1.00 60.33 121 SER A C 1
ATOM 1608 O O . SER A 1 121 ? -11.862 4.757 1.913 1.00 58.40 121 SER A O 1
ATOM 1616 N N . GLY A 1 122 ? -9.849 4.000 2.611 1.00 65.37 122 GLY A N 1
ATOM 1617 C CA . GLY A 1 122 ? -9.377 5.304 3.038 1.00 71.87 122 GLY A CA 1
ATOM 1618 C C . GLY A 1 122 ? -10.202 5.695 4.237 1.00 80.72 122 GLY A C 1
ATOM 1619 O O . GLY A 1 122 ? -10.444 6.884 4.479 1.00 78.55 122 GLY A O 1
ATOM 1623 N N . GLY A 1 123 ? -10.661 4.674 4.965 1.00 91.77 123 GLY A N 1
ATOM 1624 C CA . GLY A 1 123 ? -11.514 4.875 6.118 1.00 98.60 123 GLY A CA 1
ATOM 1625 C C . GLY A 1 123 ? -12.757 5.695 5.808 1.00 99.66 123 GLY A C 1
ATOM 1626 O O . GLY A 1 123 ? -13.273 6.398 6.679 1.00 106.20 123 GLY A O 1
ATOM 1630 N N . LYS A 1 124 ? -13.237 5.622 4.566 1.00 89.42 124 LYS A N 1
ATOM 1631 C CA . LYS A 1 124 ? -14.508 6.244 4.198 1.00 78.11 124 LYS A CA 1
ATOM 1632 C C . LYS A 1 124 ? -15.335 5.282 3.360 1.00 62.85 124 LYS A C 1
ATOM 1633 O O . LYS A 1 124 ? -14.803 4.318 2.847 1.00 60.27 124 LYS A O 1
ATOM 1652 N N . VAL A 1 125 ? -16.639 5.501 3.254 1.00 53.10 125 VAL A N 1
ATOM 1653 C CA . VAL A 1 125 ? -17.486 4.616 2.424 1.00 45.91 125 VAL A CA 1
ATOM 1654 C C . VAL A 1 125 ? -17.509 5.012 0.945 1.00 46.01 125 VAL A C 1
ATOM 1655 O O . VAL A 1 125 ? -18.122 6.012 0.552 1.00 44.54 125 VAL A O 1
ATOM 1668 N N . ILE A 1 126 ? -16.832 4.199 0.131 1.00 48.64 126 ILE A N 1
ATOM 1669 C CA . ILE A 1 126 ? -16.559 4.505 -1.273 1.00 49.29 126 ILE A CA 1
ATOM 1670 C C . ILE A 1 126 ? -17.720 3.992 -2.147 1.00 46.85 126 ILE A C 1
ATOM 1671 O O . ILE A 1 126 ? -17.881 4.376 -3.313 1.00 46.85 126 ILE A O 1
ATOM 1687 N N . GLY A 1 127 ? -18.571 3.167 -1.544 1.00 43.78 127 GLY A N 1
ATOM 1688 C CA . GLY A 1 127 ? -19.708 2.581 -2.243 1.00 41.10 127 GLY A CA 1
ATOM 1689 C C . GLY A 1 127 ? -20.337 1.426 -1.457 1.00 38.90 127 GLY A C 1
ATOM 1690 O O . GLY A 1 127 ? -20.123 1.290 -0.240 1.00 39.35 127 GLY A O 1
ATOM 1694 N N . VAL A 1 128 ? -21.078 0.579 -2.174 1.00 36.52 128 VAL A N 1
ATOM 1695 C CA . VAL A 1 128 ? -21.953 -0.427 -1.591 1.00 35.21 128 VAL A CA 1
ATOM 1696 C C . VAL A 1 128 ? -22.102 -1.719 -2.423 1.00 35.73 128 VAL A C 1
ATOM 1697 O O . VAL A 1 128 ? -22.413 -1.699 -3.643 1.00 36.48 128 VAL A O 1
ATOM 1710 N N . LEU A 1 129 ? -21.934 -2.836 -1.729 1.00 35.68 129 LEU A N 1
ATOM 1711 C CA . LEU A 1 129 ? -22.226 -4.154 -2.263 1.00 36.80 129 LEU A C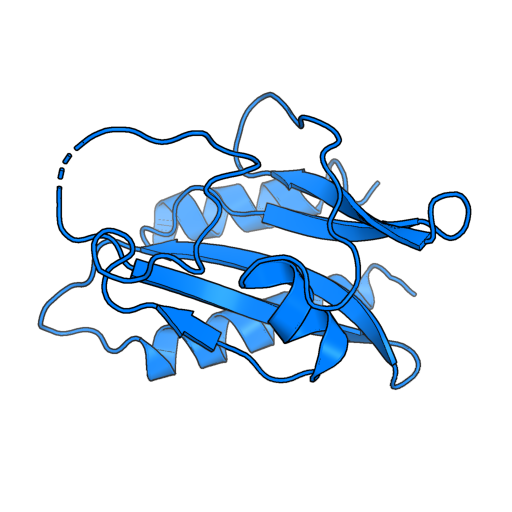A 1
ATOM 1712 C C . LEU A 1 129 ? -23.575 -4.683 -1.738 1.00 37.45 129 LEU A C 1
ATOM 1713 O O . LEU A 1 129 ? -23.899 -4.503 -0.571 1.00 37.92 129 LEU A O 1
ATOM 1729 N N . SER A 1 130 ? -24.352 -5.349 -2.592 1.00 37.52 130 SER A N 1
ATOM 1730 C CA . SER A 1 130 ? -25.610 -5.970 -2.176 1.00 36.85 130 SER A CA 1
ATOM 1731 C C . SER A 1 130 ? -25.895 -7.234 -2.987 1.00 34.92 130 SER A C 1
ATOM 1732 O O . SER A 1 130 ? -25.196 -7.521 -3.992 1.00 35.69 130 SER A O 1
ATOM 1740 N N . ALA A 1 131 ? -26.918 -7.971 -2.554 1.00 32.56 131 ALA A N 1
ATOM 1741 C CA . ALA A 1 131 ? -27.238 -9.304 -3.060 1.00 30.66 131 ALA A CA 1
ATOM 1742 C C . ALA A 1 131 ? -28.618 -9.710 -2.559 1.00 32.15 131 ALA A C 1
ATOM 1743 O O . ALA A 1 131 ? -29.033 -9.279 -1.497 1.00 31.92 131 ALA A O 1
ATOM 1750 N N . ASP A 1 132 ? -29.323 -10.551 -3.305 1.00 35.02 132 ASP A N 1
ATOM 1751 C CA . ASP A 1 132 ? -30.598 -11.136 -2.864 1.00 37.34 132 ASP A CA 1
ATOM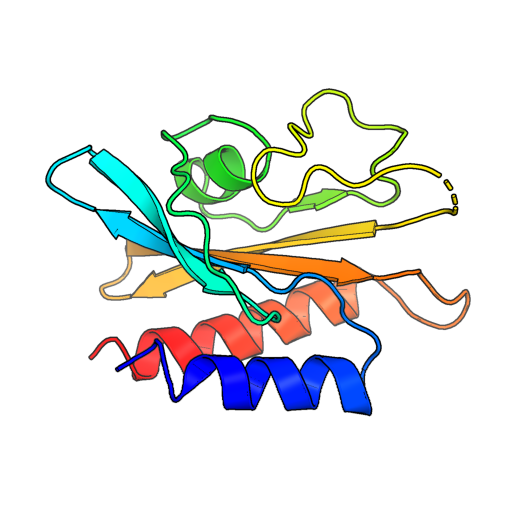 1752 C C . ASP A 1 132 ? -30.274 -12.534 -2.384 1.00 37.05 132 ASP A C 1
ATOM 1753 O O . ASP A 1 132 ? -29.200 -13.076 -2.704 1.00 36.78 132 ASP A O 1
ATOM 1762 N N . LYS A 1 133 ? -31.196 -13.131 -1.641 1.00 37.59 133 LYS A N 1
ATOM 1763 C CA . LYS A 1 133 ? -30.991 -14.487 -1.116 1.00 40.21 133 LYS A CA 1
ATOM 1764 C C . LYS A 1 133 ? -32.325 -15.069 -0.684 1.00 48.51 133 LYS A C 1
ATOM 1765 O O . LYS A 1 133 ? -33.042 -14.443 0.110 1.00 44.30 133 LYS A O 1
ATOM 1784 N N . GLU A 1 134 ? -32.690 -16.235 -1.225 1.00 63.44 134 GLU A N 1
ATOM 1785 C CA . GLU A 1 134 ? -33.906 -16.910 -0.764 1.00 78.20 134 GLU A CA 1
ATOM 1786 C C . GLU A 1 134 ? -33.459 -17.654 0.451 1.00 79.30 134 GLU A C 1
ATOM 1787 O O . GLU A 1 134 ? -32.564 -18.486 0.362 1.00 77.18 134 GLU A O 1
ATOM 1799 N N . ILE A 1 135 ? -34.066 -17.366 1.590 1.00 83.60 135 ILE A N 1
ATOM 1800 C CA . ILE A 1 135 ? -33.466 -17.811 2.840 1.00 88.56 135 ILE A CA 1
ATOM 1801 C C . ILE A 1 135 ? -33.877 -19.242 3.256 1.00 94.09 135 ILE A C 1
ATOM 1802 O O . ILE A 1 135 ? -35.064 -19.574 3.345 1.00 91.74 135 ILE A O 1
ATOM 1818 N N . ASN A 1 136 ? -32.865 -20.082 3.487 1.00 100.83 136 ASN A N 1
ATOM 1819 C CA . ASN A 1 136 ? -33.072 -21.441 3.989 1.00 109.50 136 ASN A CA 1
ATOM 1820 C C . ASN A 1 136 ? -33.239 -21.478 5.492 1.00 113.02 136 ASN A C 1
ATOM 1821 O O . ASN A 1 136 ? -32.530 -20.800 6.240 1.00 109.83 136 ASN A O 1
ATOM 1832 N N . GLU A 1 137 ? -34.187 -22.289 5.927 1.00 121.26 137 GLU A N 1
ATOM 1833 C CA . GLU A 1 137 ? -34.467 -22.420 7.336 1.00 129.04 137 GLU A CA 1
ATOM 1834 C C . GLU A 1 137 ? -33.181 -22.625 8.126 1.00 124.65 137 GLU A C 1
ATOM 1835 O O . GLU A 1 137 ? -33.038 -22.101 9.222 1.00 127.34 137 GLU A O 1
ATOM 1847 N N . LYS A 1 138 ? -32.234 -23.368 7.567 1.00 116.24 138 LYS A N 1
ATOM 1848 C CA . LYS A 1 138 ? -31.037 -23.736 8.325 1.00 108.54 138 LYS A CA 1
ATOM 1849 C C . LYS A 1 138 ? -29.883 -22.722 8.220 1.00 103.23 138 LYS A C 1
ATOM 1850 O O . LYS A 1 138 ? -28.831 -22.886 8.849 1.00 99.96 138 LYS A O 1
ATOM 1869 N N . ASP A 1 139 ? -30.103 -21.659 7.451 1.00 102.59 139 ASP A N 1
ATOM 1870 C CA . ASP A 1 139 ? -29.112 -20.586 7.309 1.00 100.97 139 ASP A CA 1
ATOM 1871 C C . ASP A 1 139 ? -29.552 -19.328 8.035 1.00 83.81 139 ASP A C 1
ATOM 1872 O O . ASP A 1 139 ? -30.756 -19.104 8.241 1.00 84.15 139 ASP A O 1
ATOM 1881 N N . SER A 1 140 ? -28.577 -18.497 8.397 1.00 66.19 140 SER A N 1
ATOM 1882 C CA . SER A 1 140 ? -28.883 -17.208 8.995 1.00 50.51 140 SER A CA 1
ATOM 1883 C C . SER A 1 140 ? -28.363 -15.999 8.206 1.00 41.46 140 SER A C 1
ATOM 1884 O O . SER A 1 140 ? -27.261 -15.989 7.649 1.00 39.78 140 SER A O 1
ATOM 1892 N N . LEU A 1 141 ? -29.170 -14.956 8.159 1.00 36.52 141 LEU A N 1
ATOM 1893 C CA . LEU A 1 141 ? -28.790 -13.760 7.412 1.00 34.24 141 LEU A CA 1
ATOM 1894 C C . LEU A 1 141 ? -27.675 -12.950 8.084 1.00 35.38 141 LEU A C 1
ATOM 1895 O O . LEU A 1 141 ? -27.038 -12.137 7.439 1.00 35.06 141 LEU A O 1
ATOM 1911 N N . ASP A 1 142 ? -27.456 -13.145 9.381 1.00 37.75 142 ASP A N 1
ATOM 1912 C CA . ASP A 1 142 ? -26.316 -12.542 10.035 1.00 39.95 142 ASP A CA 1
ATOM 1913 C C . ASP A 1 142 ? -25.035 -13.129 9.454 1.00 41.84 142 ASP A C 1
ATOM 1914 O O . ASP A 1 142 ? -24.045 -12.430 9.246 1.00 41.44 142 ASP A O 1
ATOM 1923 N N . GLU A 1 143 ? -25.047 -14.426 9.191 1.00 44.61 143 GLU A N 1
ATOM 1924 C CA . GLU A 1 143 ? -23.865 -15.074 8.677 1.00 48.62 143 GLU A CA 1
ATOM 1925 C C . GLU A 1 143 ? -23.619 -14.614 7.226 1.00 46.17 143 GLU A C 1
ATOM 1926 O O . GLU A 1 143 ? -22.484 -14.361 6.816 1.00 46.53 143 GLU A O 1
ATOM 1938 N N . TYR A 1 144 ? -24.681 -14.480 6.445 1.00 43.33 144 TYR A N 1
ATOM 1939 C CA . TYR A 1 144 ? -24.532 -14.043 5.082 1.00 40.60 144 TYR A CA 1
ATOM 1940 C C . TYR A 1 144 ? -23.991 -12.635 5.039 1.00 37.33 144 TYR A C 1
ATOM 1941 O O . TYR A 1 144 ? -23.079 -12.315 4.226 1.00 38.00 144 TYR A O 1
ATOM 1959 N N . THR A 1 145 ? -24.548 -11.800 5.908 1.00 33.54 145 THR A N 1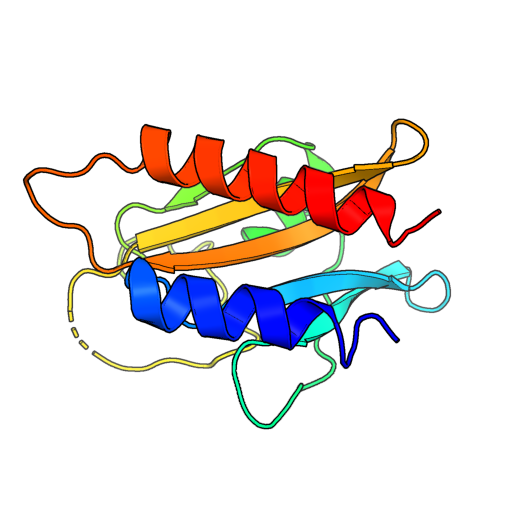
ATOM 1960 C CA . THR A 1 145 ? -24.163 -10.397 5.981 1.00 31.89 145 THR A CA 1
ATOM 1961 C C . THR A 1 145 ? -22.671 -10.245 6.307 1.00 31.83 145 THR A C 1
ATOM 1962 O O . THR A 1 145 ? -21.954 -9.432 5.693 1.00 30.42 145 THR A O 1
ATOM 1973 N N . ARG A 1 146 ? -22.210 -11.040 7.270 1.00 33.60 146 ARG A N 1
ATOM 1974 C CA . ARG A 1 146 ? -20.814 -11.020 7.678 1.00 36.07 146 ARG A CA 1
ATOM 1975 C C . ARG A 1 146 ? -19.929 -11.505 6.529 1.00 36.57 146 ARG A C 1
ATOM 1976 O O . ARG A 1 146 ? -18.879 -10.932 6.267 1.00 37.38 146 ARG A O 1
ATOM 1997 N N . PHE A 1 147 ? -20.360 -12.544 5.832 1.00 36.50 147 PHE A N 1
ATOM 1998 C CA . PHE A 1 147 ? -19.679 -13.005 4.639 1.00 36.49 147 PHE A CA 1
ATOM 1999 C C . PHE A 1 147 ? -19.513 -11.916 3.563 1.00 36.33 147 PHE A C 1
ATOM 2000 O O . PHE A 1 147 ? -18.391 -11.607 3.086 1.00 36.55 147 PHE A O 1
ATOM 2017 N N . LEU A 1 148 ? -20.643 -11.358 3.131 1.00 34.89 148 LEU A N 1
ATOM 2018 C CA . LEU A 1 148 ? -20.584 -10.275 2.172 1.00 33.41 148 LEU A CA 1
ATOM 2019 C C . LEU A 1 148 ? -19.669 -9.145 2.650 1.00 33.52 148 LEU A C 1
ATOM 2020 O O . LEU A 1 148 ? -18.992 -8.527 1.836 1.00 33.23 148 LEU A O 1
ATOM 2036 N N . SER A 1 149 ? -19.656 -8.831 3.946 1.00 35.21 149 SER A N 1
ATOM 2037 C CA . SER A 1 149 ? -18.739 -7.779 4.438 1.00 37.22 149 SER A CA 1
ATOM 2038 C C . SER A 1 149 ? -17.280 -8.176 4.211 1.00 37.86 149 SER A C 1
ATOM 2039 O O . SER A 1 149 ? -16.395 -7.325 4.018 1.00 37.95 149 SER A O 1
ATOM 2047 N N . MET A 1 150 ? -17.059 -9.484 4.214 1.00 38.24 150 MET A N 1
ATOM 2048 C CA . MET A 1 150 ? -15.778 -10.068 3.897 1.00 39.95 150 MET A CA 1
ATOM 2049 C C . MET A 1 150 ? -15.459 -9.920 2.401 1.00 39.18 150 MET A C 1
ATOM 2050 O O . MET A 1 150 ? -14.341 -9.556 2.022 1.00 38.68 150 MET A O 1
ATOM 2064 N N . ILE A 1 151 ? -16.432 -10.221 1.548 1.00 38.69 151 ILE A N 1
ATOM 2065 C CA . ILE A 1 151 ? -16.260 -9.970 0.135 1.00 38.36 151 ILE A CA 1
ATOM 2066 C C . ILE A 1 151 ? -16.067 -8.466 -0.143 1.00 40.42 151 ILE A C 1
ATOM 2067 O O . ILE A 1 151 ? -15.263 -8.088 -1.005 1.00 40.22 151 ILE A O 1
ATOM 2083 N N . ALA A 1 152 ? -16.807 -7.604 0.556 1.00 43.10 152 ALA A N 1
ATOM 2084 C CA . ALA A 1 152 ? -16.663 -6.151 0.363 1.00 46.19 152 ALA A CA 1
ATOM 2085 C C . ALA A 1 152 ? -15.200 -5.749 0.616 1.00 50.43 152 ALA A C 1
ATOM 2086 O O . ALA A 1 152 ? -14.624 -4.939 -0.117 1.00 50.29 152 ALA A O 1
ATOM 2093 N N . THR A 1 153 ? -14.601 -6.354 1.644 1.00 54.18 153 THR A N 1
ATOM 2094 C CA . THR A 1 153 ? -13.189 -6.160 1.961 1.00 56.58 153 THR A CA 1
ATOM 2095 C C . THR A 1 153 ? -12.315 -6.483 0.755 1.00 55.73 153 THR A C 1
ATOM 2096 O O . THR A 1 153 ? -11.456 -5.698 0.371 1.00 57.82 153 THR A O 1
ATOM 2107 N N . LEU A 1 154 ? -12.553 -7.638 0.152 1.00 51.96 154 LEU A N 1
ATOM 2108 C CA . LEU A 1 154 ? -11.752 -8.110 -0.960 1.00 48.81 154 LEU A CA 1
ATOM 2109 C C . LEU A 1 154 ? -11.841 -7.171 -2.152 1.00 50.43 154 LEU A C 1
ATOM 2110 O O . LEU A 1 154 ? -10.928 -7.122 -2.991 1.00 50.22 154 LEU A O 1
ATOM 2126 N N . ILE A 1 155 ? -12.957 -6.447 -2.242 1.00 52.47 155 ILE A N 1
ATOM 2127 C CA . ILE A 1 155 ? -13.210 -5.579 -3.384 1.00 54.08 155 ILE A CA 1
ATOM 2128 C C . ILE A 1 155 ? -12.524 -4.250 -3.137 1.00 60.60 155 ILE A C 1
ATOM 2129 O O . ILE A 1 155 ? -11.864 -3.736 -4.019 1.00 61.84 155 ILE A O 1
ATOM 2145 N N . ALA A 1 156 ? -12.662 -3.701 -1.933 1.00 65.31 156 ALA A N 1
ATOM 2146 C CA . ALA A 1 156 ? -11.961 -2.467 -1.576 1.00 69.77 156 ALA A CA 1
ATOM 2147 C C . ALA A 1 156 ? -10.443 -2.573 -1.815 1.00 75.63 156 ALA A C 1
ATOM 2148 O O . ALA A 1 156 ? -9.749 -1.556 -1.920 1.00 76.21 156 ALA A O 1
ATOM 2155 N N . ASN A 1 157 ? -9.926 -3.802 -1.880 1.00 81.48 157 ASN A N 1
ATOM 2156 C CA . ASN A 1 157 ? -8.490 -4.020 -2.083 1.00 88.92 157 ASN A CA 1
ATOM 2157 C C . ASN A 1 157 ? -8.100 -3.708 -3.533 1.00 86.52 157 ASN A C 1
ATOM 2158 O O . ASN A 1 157 ? -7.097 -3.019 -3.773 1.00 86.72 157 ASN A O 1
ATOM 2169 N N . SER A 1 158 ? -8.914 -4.193 -4.482 1.00 83.81 158 SER A N 1
ATOM 2170 C CA . SER A 1 158 ? -8.876 -3.753 -5.893 1.00 80.82 158 SER A CA 1
ATOM 2171 C C . SER A 1 158 ? -8.804 -2.226 -5.974 1.00 87.15 158 SER A C 1
ATOM 2172 O O . SER A 1 158 ? -8.068 -1.649 -6.771 1.00 84.42 158 SER A O 1
ATOM 2180 N N . PHE A 1 159 ? -9.576 -1.582 -5.116 1.00 97.55 159 PHE A N 1
ATOM 2181 C CA . PHE A 1 159 ? -9.701 -0.146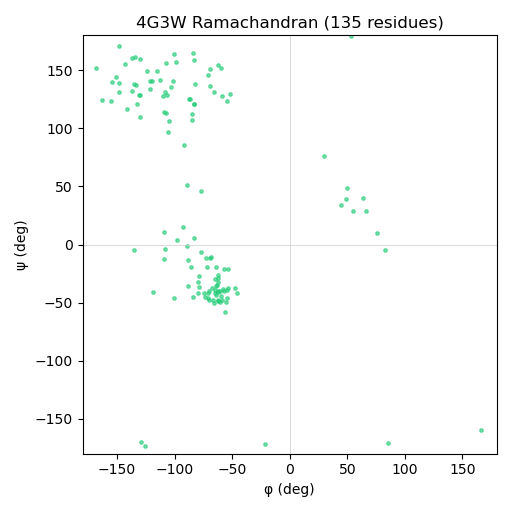 -5.113 1.00 107.12 159 PHE A CA 1
ATOM 2182 C C . PHE A 1 159 ? -8.489 0.540 -4.476 1.00 106.72 159 PHE A C 1
ATOM 2183 O O . PHE A 1 159 ? -8.627 1.461 -3.665 1.00 110.40 159 PHE A O 1
ATOM 2200 N N . SER A 1 160 ? -7.298 0.094 -4.865 1.00 101.02 160 SER A N 1
ATOM 2201 C CA . SER A 1 160 ? -6.063 0.595 -4.273 1.00 96.26 160 SER A CA 1
ATOM 2202 C C . SER A 1 160 ? -4.863 -0.227 -4.776 1.00 96.05 160 SER A C 1
ATOM 2203 O O . SER A 1 160 ? -4.787 -0.607 -5.954 1.00 96.07 160 SER A O 1
#

CATH classification: 3.30.450.40

Solvent-accessible surface area: 7921 Å² total; per-residue (Å²): 127,20,83,66,61,0,11,129,37,1,120,102,16,96,158,146,55,34,2,46,73,0,10,0,0,4,65,46,104,104,77,82,42,0,24,0,69,0,1,20,54,90,151,62,40,129,57,8,12,122,117,21,42,8,6,14,0,50,0,9,121,120,22,90,50,49,54,10,91,37,23,83,139,58,124,91,26,89,48,59,13,55,134,48,174,207,200,168,31,0,8,0,0,0,14,1,128,34,80,74,160,32,43,0,1,0,7,0,0,15,84,65,89,164,196,53,46,32,90,98,24,13,136,58,0,41,122,18,4,84,91,0,9,92,68,73,135

InterPro domains:
  IPR002078 RNA polymerase sigma factor 54 interaction domain [PF00158] (195-361)
  IPR002078 RNA polymerase sigma factor 54 interaction domain [PS50045] (195-423)
  IPR002197 DNA binding HTH domain, Fis-type [PF02954] (458-498)
  IPR002197 DNA binding HTH domain, Fis-type [PR01590] (464-481)
  IPR002197 DNA binding HTH domain, Fis-type [PR01590] (481-501)
  IPR003018 GAF domain [PF01590] (22-158)
  IPR003018 GAF domain [SM00065] (22-169)
  IPR003593 AAA+ ATPase domain [SM00382] (215-358)
  IPR009057 Homedomain-like superfamily [SSF46689] (407-500)
  IPR025662 Sigma-54 interaction domain, ATP-binding site 1 [PS00675] (219-232)
  IPR025943 Sigma-54 interaction domain, ATP-binding site 2 [PS00676] (281-296)
  IPR027417 P-loop containing nucleoside triphosphate hydrolase [G3DSA:3.40.50.300] (182-365)
  IPR027417 P-loop containing nucleoside triphosphate hydrolase [SSF52540] (194-437)
  IPR029016 GAF-like domain superfamily [G3DSA:3.30.450.40] (1-175)
  IPR058031 NorR-like, AAA+ ATPase lid domain [PF25601] (367-446)

Radius of gyration: 13.78 Å; Cα contacts (8 Å, |Δi|>4): 249; chains: 1; bounding box: 37×38×29 Å